Protein AF-R5TGI2-F1 (afdb_monomer_lite)

Se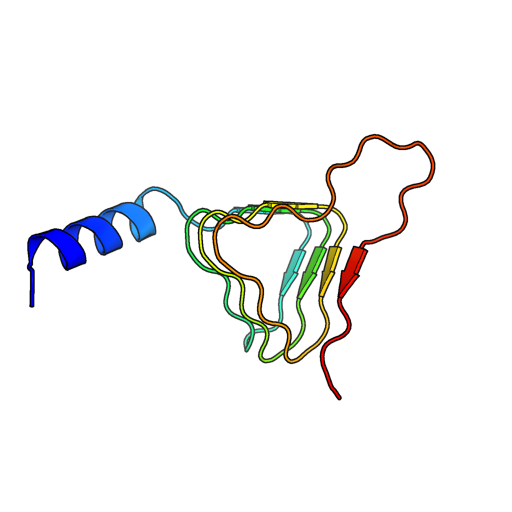quence (88 aa):
MDVKRICAKGIRAIFNPVALTYCIVDKKAKICSGTQMNYSSMGKYSYCGHNCFLLNCKIGAFVSIADNCRLGGGNAPNRKSVIFTGIS

Radius of gyration: 14.11 Å; chains: 1; bounding box: 35×28×47 Å

Foldseek 3Di:
DPPVVVVVQVVQCVPFPEAEECEAEDPQEEAGGLEYAYCEYAEHCEYHAHNEYYYQAYHYYNHYHYYNHYYDPDPDPPDDHHYHHDDD

pLDDT: mean 82.39, std 13.03, range [47.59, 94.38]

Structure (mmCIF, N/CA/C/O backbone):
data_AF-R5TGI2-F1
#
_entry.id   AF-R5TGI2-F1
#
loop_
_atom_site.group_PDB
_atom_site.id
_atom_site.type_symbol
_atom_site.label_atom_id
_atom_site.label_alt_id
_atom_site.label_comp_id
_atom_site.label_asym_id
_atom_site.label_entity_id
_atom_site.label_seq_id
_atom_site.pdbx_PDB_ins_code
_atom_site.Cartn_x
_atom_site.Cartn_y
_atom_site.Cartn_z
_atom_site.occupancy
_atom_site.B_iso_or_equiv
_atom_site.auth_seq_id
_atom_site.auth_comp_id
_atom_site.auth_asym_id
_atom_site.auth_atom_id
_atom_site.pdbx_PDB_model_num
ATOM 1 N N . MET A 1 1 ? 5.691 -17.350 21.407 1.00 56.34 1 MET A N 1
ATOM 2 C CA . MET A 1 1 ? 5.825 -16.567 20.156 1.00 56.34 1 MET A CA 1
ATOM 3 C C . MET A 1 1 ? 7.117 -16.979 19.491 1.00 56.34 1 MET A C 1
ATOM 5 O O . MET A 1 1 ? 8.151 -16.924 20.138 1.00 56.34 1 MET A O 1
ATOM 9 N N . ASP A 1 2 ? 7.055 -17.446 18.248 1.00 79.12 2 ASP A N 1
ATOM 10 C CA . ASP A 1 2 ? 8.247 -17.922 17.550 1.00 79.12 2 ASP A CA 1
ATOM 11 C C . ASP A 1 2 ? 9.122 -16.730 17.134 1.00 79.12 2 ASP A C 1
ATOM 13 O O . ASP A 1 2 ? 8.768 -15.962 16.231 1.00 79.12 2 ASP A O 1
ATOM 17 N N . VAL A 1 3 ? 10.232 -16.538 17.849 1.00 80.75 3 VAL A N 1
ATOM 18 C CA . VAL A 1 3 ? 11.166 -15.416 17.666 1.00 80.75 3 VAL A CA 1
ATOM 19 C C . VAL A 1 3 ? 11.664 -15.361 16.221 1.00 80.75 3 VAL A C 1
ATOM 21 O O . VAL A 1 3 ? 11.719 -14.280 15.633 1.00 80.75 3 VAL A O 1
ATOM 24 N N . LYS A 1 4 ? 11.898 -16.522 15.591 1.00 81.69 4 LYS A N 1
ATOM 25 C CA . LYS A 1 4 ? 12.340 -16.607 14.192 1.00 81.69 4 LYS A CA 1
ATOM 26 C C . LYS A 1 4 ? 11.334 -15.960 13.240 1.00 81.69 4 LYS A C 1
ATOM 28 O O . LYS A 1 4 ? 11.725 -15.258 12.309 1.00 81.69 4 LYS A O 1
ATOM 33 N N . ARG A 1 5 ? 10.031 -16.126 13.497 1.00 77.06 5 ARG A N 1
ATOM 34 C CA . ARG A 1 5 ? 8.959 -15.556 12.663 1.00 77.06 5 ARG A CA 1
ATOM 35 C C . ARG A 1 5 ? 8.901 -14.036 12.756 1.00 77.06 5 ARG A C 1
ATOM 37 O O . ARG A 1 5 ? 8.643 -13.370 11.755 1.00 77.06 5 ARG A O 1
ATOM 44 N N . ILE A 1 6 ? 9.105 -13.489 13.950 1.00 80.31 6 ILE A N 1
ATOM 45 C CA . ILE A 1 6 ? 9.086 -12.040 14.170 1.00 80.31 6 ILE A CA 1
ATOM 46 C C . ILE A 1 6 ? 10.301 -11.406 13.491 1.00 80.31 6 ILE A C 1
ATOM 48 O O . ILE A 1 6 ? 10.136 -10.453 12.730 1.00 80.31 6 ILE A O 1
ATOM 52 N N . CYS A 1 7 ? 11.486 -11.997 13.667 1.00 81.06 7 CYS A N 1
ATOM 53 C CA . CYS A 1 7 ? 12.707 -11.560 12.994 1.00 81.06 7 CYS A CA 1
ATOM 54 C C . CYS A 1 7 ? 12.562 -11.602 11.465 1.00 81.06 7 CYS A C 1
ATOM 56 O O . CYS A 1 7 ? 12.849 -10.611 10.800 1.00 81.06 7 CYS A O 1
ATOM 58 N N . ALA A 1 8 ? 12.028 -12.692 10.904 1.00 77.00 8 ALA A N 1
ATOM 59 C CA . ALA A 1 8 ? 11.803 -12.808 9.462 1.00 77.00 8 ALA A CA 1
ATOM 60 C C . ALA A 1 8 ? 10.843 -11.731 8.916 1.00 77.00 8 ALA A C 1
ATOM 62 O O . ALA A 1 8 ? 11.088 -11.160 7.851 1.00 77.00 8 ALA A O 1
ATOM 63 N N . LYS A 1 9 ? 9.770 -11.401 9.653 1.00 78.00 9 LYS A N 1
ATOM 64 C CA . LYS A 1 9 ? 8.857 -10.305 9.281 1.00 78.00 9 LYS A CA 1
ATOM 65 C C . LYS A 1 9 ? 9.533 -8.934 9.358 1.00 78.00 9 LYS A C 1
ATOM 67 O O . LYS A 1 9 ? 9.298 -8.106 8.479 1.00 78.00 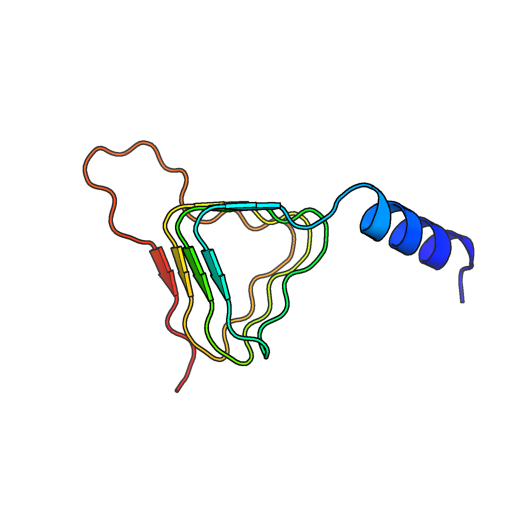9 LYS A O 1
ATOM 72 N N . GLY A 1 10 ? 10.375 -8.713 10.368 1.00 77.06 10 GLY A N 1
ATOM 73 C CA . GLY A 1 10 ? 11.147 -7.480 10.530 1.00 77.06 10 GLY A CA 1
ATOM 74 C C . GLY A 1 10 ? 12.123 -7.252 9.377 1.00 77.06 10 GLY A C 1
ATOM 75 O O . GLY A 1 10 ? 12.088 -6.201 8.744 1.00 77.06 10 GLY A O 1
ATOM 76 N N . ILE A 1 11 ? 12.915 -8.272 9.028 1.00 82.12 11 ILE A N 1
ATOM 77 C CA . ILE A 1 11 ? 13.874 -8.215 7.913 1.00 82.12 11 ILE A CA 1
ATOM 78 C C . ILE A 1 11 ? 13.154 -7.882 6.599 1.00 82.12 11 ILE A C 1
ATOM 80 O O . ILE A 1 11 ? 13.574 -6.985 5.872 1.00 82.12 11 ILE A O 1
ATOM 84 N N . ARG A 1 12 ? 12.020 -8.537 6.313 1.00 76.88 12 ARG A N 1
ATOM 85 C CA . ARG A 1 12 ? 11.238 -8.273 5.093 1.00 76.88 12 ARG A CA 1
ATOM 86 C C . ARG A 1 12 ? 10.685 -6.849 5.031 1.00 76.88 12 ARG A C 1
ATOM 88 O O . ARG A 1 12 ? 10.614 -6.284 3.945 1.00 76.88 12 ARG A O 1
ATOM 95 N N . ALA A 1 13 ? 10.270 -6.280 6.160 1.00 75.94 13 ALA A N 1
ATOM 96 C CA . ALA A 1 13 ? 9.783 -4.904 6.203 1.00 75.94 13 ALA A CA 1
ATOM 97 C C . ALA A 1 13 ? 10.893 -3.876 5.921 1.00 75.94 13 ALA A C 1
ATOM 99 O O . ALA A 1 13 ? 10.610 -2.852 5.309 1.00 75.94 13 ALA A O 1
ATOM 100 N N . ILE A 1 14 ? 12.133 -4.170 6.327 1.00 76.69 14 ILE A N 1
ATOM 101 C CA . ILE A 1 14 ? 13.293 -3.284 6.155 1.00 76.69 14 ILE A CA 1
ATOM 102 C C . ILE A 1 14 ? 13.866 -3.374 4.734 1.00 76.69 14 ILE A C 1
ATOM 104 O O . ILE A 1 14 ? 14.096 -2.350 4.101 1.00 76.69 14 ILE A O 1
ATOM 108 N N . PHE A 1 15 ? 14.079 -4.586 4.214 1.00 79.69 15 PHE A N 1
ATOM 109 C CA . PHE A 1 15 ? 14.732 -4.786 2.913 1.00 79.69 15 PHE A CA 1
ATOM 110 C C . PHE A 1 15 ? 13.811 -4.589 1.706 1.00 79.69 15 PHE A C 1
ATOM 112 O O . PHE A 1 15 ? 14.302 -4.388 0.600 1.00 79.69 15 PHE A O 1
ATOM 119 N N . ASN A 1 16 ? 12.490 -4.665 1.891 1.00 83.75 16 ASN A N 1
ATOM 120 C CA . ASN A 1 16 ? 11.530 -4.540 0.798 1.00 83.75 16 ASN A CA 1
ATOM 121 C C . ASN A 1 16 ? 10.489 -3.452 1.112 1.00 83.75 16 ASN A C 1
ATOM 123 O O . ASN A 1 16 ? 9.334 -3.769 1.431 1.00 83.75 16 ASN A O 1
ATOM 127 N N . PRO A 1 17 ? 10.893 -2.169 1.100 1.00 83.88 17 PRO A N 1
ATOM 128 C CA . PRO A 1 17 ? 9.976 -1.066 1.338 1.00 83.88 17 PRO A CA 1
ATOM 129 C C . PRO A 1 17 ? 8.909 -0.993 0.243 1.00 83.88 17 PRO A C 1
ATOM 131 O O . PRO A 1 17 ? 9.020 -1.588 -0.828 1.00 83.88 17 PRO A O 1
ATOM 134 N N . VAL A 1 18 ? 7.842 -0.254 0.528 1.00 87.88 18 VAL A N 1
ATOM 135 C CA . VAL A 1 18 ? 6.810 0.027 -0.471 1.00 87.88 18 VAL A CA 1
ATOM 136 C C . VAL A 1 18 ? 7.388 0.961 -1.532 1.00 87.88 18 VAL A C 1
ATOM 138 O O . VAL A 1 18 ? 7.909 2.024 -1.198 1.00 87.88 18 VAL A O 1
ATOM 141 N N . ALA A 1 19 ? 7.253 0.590 -2.803 1.00 90.38 19 ALA A N 1
ATOM 142 C CA . ALA A 1 19 ? 7.621 1.446 -3.923 1.00 90.38 19 ALA A CA 1
ATOM 143 C C . ALA A 1 19 ? 6.373 2.170 -4.443 1.00 90.38 19 ALA A C 1
ATOM 145 O O . ALA A 1 19 ? 5.469 1.537 -4.990 1.00 90.38 19 ALA A O 1
ATOM 146 N N . LEU A 1 20 ? 6.314 3.489 -4.251 1.00 91.81 20 LEU A N 1
ATOM 147 C CA . LEU A 1 20 ? 5.235 4.342 -4.754 1.00 91.81 20 LEU A CA 1
ATOM 148 C C . LEU A 1 20 ? 5.789 5.282 -5.822 1.00 91.81 20 LEU A C 1
ATOM 150 O O . LEU A 1 20 ? 6.746 6.010 -5.570 1.00 91.81 20 LEU A O 1
ATOM 154 N N . THR A 1 21 ? 5.181 5.309 -7.005 1.00 91.69 21 THR A N 1
ATOM 155 C CA . THR A 1 21 ? 5.556 6.248 -8.074 1.00 91.69 21 THR A CA 1
ATOM 156 C C . THR A 1 21 ? 4.307 6.914 -8.642 1.00 91.69 21 THR A C 1
ATOM 158 O O . THR A 1 21 ? 3.380 6.238 -9.083 1.00 91.69 21 THR A O 1
ATOM 161 N N . TYR A 1 22 ? 4.253 8.249 -8.592 1.00 91.75 22 TYR A N 1
ATOM 162 C CA . TYR A 1 22 ? 3.085 9.049 -9.002 1.00 91.75 22 TYR A CA 1
ATOM 163 C C . TYR A 1 22 ? 1.760 8.545 -8.402 1.00 91.75 22 TYR A C 1
ATOM 165 O O . TYR A 1 22 ? 0.804 8.246 -9.118 1.00 91.75 22 TYR A O 1
ATOM 173 N N . CYS A 1 23 ? 1.722 8.405 -7.076 1.00 90.94 23 CYS A N 1
ATOM 174 C CA . CYS A 1 23 ? 0.578 7.854 -6.356 1.00 90.94 23 CYS A CA 1
ATOM 175 C C . CYS A 1 23 ? -0.033 8.844 -5.367 1.00 90.94 23 CYS A C 1
ATOM 177 O O . CYS A 1 23 ? 0.685 9.596 -4.714 1.00 90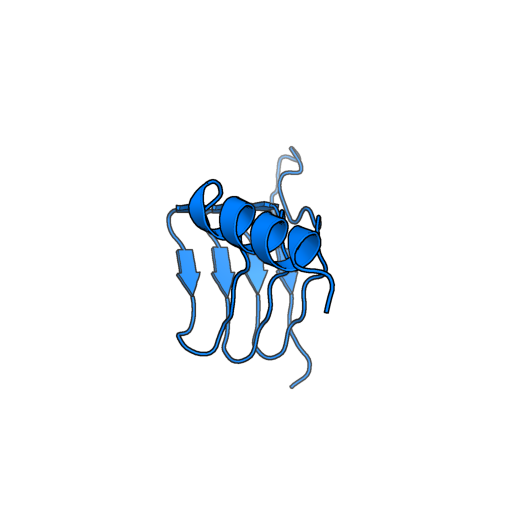.94 23 CYS A O 1
ATOM 179 N N . ILE A 1 24 ? -1.358 8.784 -5.209 1.00 92.88 24 ILE A N 1
ATOM 180 C CA . ILE A 1 24 ? -2.106 9.564 -4.213 1.00 92.88 24 ILE A CA 1
ATOM 181 C C . ILE A 1 24 ? -2.693 8.590 -3.195 1.00 92.88 24 ILE A C 1
ATOM 183 O O . ILE A 1 24 ? -3.595 7.821 -3.523 1.00 92.88 24 ILE A O 1
ATOM 187 N N . VAL A 1 25 ? -2.179 8.597 -1.969 1.00 92.62 25 VAL A N 1
ATOM 188 C CA . VAL A 1 25 ? -2.588 7.663 -0.911 1.00 92.62 25 VAL A CA 1
ATOM 189 C C . VAL A 1 25 ? -3.098 8.457 0.284 1.00 92.62 25 VAL A C 1
ATOM 191 O O . VAL A 1 25 ? -2.401 9.333 0.794 1.00 92.62 25 VAL A O 1
ATOM 194 N N . ASP A 1 26 ? -4.318 8.158 0.727 1.00 94.38 26 ASP A N 1
ATOM 195 C CA . ASP A 1 26 ? -4.876 8.746 1.943 1.00 94.38 26 ASP A CA 1
ATOM 196 C C . ASP A 1 26 ? -4.082 8.299 3.182 1.00 94.38 26 ASP A C 1
ATOM 198 O O . ASP A 1 26 ? -3.675 7.144 3.295 1.00 94.38 26 ASP A O 1
ATOM 202 N N . LYS A 1 27 ? -3.905 9.192 4.160 1.00 92.19 27 LYS A N 1
ATOM 203 C CA . LYS A 1 27 ? -3.162 8.905 5.399 1.00 92.19 27 LYS A CA 1
ATOM 204 C C . LYS A 1 27 ? -3.756 7.747 6.216 1.00 92.19 27 LYS A C 1
ATOM 206 O O . LYS A 1 27 ? -3.040 7.114 6.987 1.00 92.19 27 LYS A O 1
ATOM 211 N N . LYS A 1 28 ? -5.061 7.482 6.087 1.00 93.50 28 LYS A N 1
ATOM 212 C CA . LYS A 1 28 ? -5.752 6.360 6.746 1.00 93.50 28 LYS A CA 1
ATOM 213 C C . LYS A 1 28 ? -5.638 5.049 5.971 1.00 93.50 28 LYS A C 1
ATOM 215 O O . LYS A 1 28 ? -6.097 4.024 6.472 1.00 93.50 28 LYS A O 1
ATOM 220 N N . ALA A 1 29 ? -5.101 5.073 4.756 1.00 92.25 29 ALA A N 1
ATOM 221 C CA . ALA A 1 29 ? -4.838 3.872 3.987 1.00 92.25 29 ALA A CA 1
ATOM 222 C C . ALA A 1 29 ? -3.516 3.235 4.424 1.00 92.25 29 ALA A C 1
ATOM 224 O O . ALA A 1 29 ? -2.592 3.912 4.878 1.00 92.25 29 ALA A O 1
ATOM 225 N N . LYS A 1 30 ? -3.420 1.913 4.291 1.00 92.56 30 LYS A N 1
ATOM 226 C CA . LYS A 1 30 ? -2.232 1.162 4.694 1.00 92.56 30 LYS A CA 1
ATOM 227 C C . LYS A 1 30 ? -1.762 0.264 3.564 1.00 92.56 30 LYS A C 1
ATOM 229 O O . LYS A 1 30 ? -2.523 -0.551 3.055 1.00 92.56 30 LYS A O 1
ATOM 234 N N . ILE A 1 31 ? -0.485 0.397 3.223 1.00 91.88 31 ILE A N 1
ATOM 235 C CA . ILE A 1 31 ? 0.188 -0.409 2.206 1.00 91.88 31 ILE A CA 1
ATOM 236 C C . ILE A 1 31 ? 1.309 -1.186 2.891 1.00 91.88 31 ILE A C 1
ATOM 238 O O . ILE A 1 31 ? 2.138 -0.609 3.597 1.00 91.88 31 ILE A O 1
ATOM 242 N N . CYS A 1 32 ? 1.301 -2.504 2.733 1.00 91.75 32 CYS A N 1
ATOM 243 C CA . CYS A 1 32 ? 2.275 -3.396 3.345 1.00 91.75 32 CYS A CA 1
ATOM 244 C C . CYS A 1 32 ? 3.542 -3.573 2.495 1.00 91.75 32 CYS A C 1
ATOM 246 O O . CYS A 1 32 ? 3.552 -3.325 1.293 1.00 91.75 32 CYS A O 1
ATOM 248 N N . SER A 1 33 ? 4.626 -4.010 3.146 1.00 89.81 33 SER A N 1
ATOM 249 C CA . SER A 1 33 ? 5.957 -4.146 2.541 1.00 89.81 33 SER A CA 1
ATOM 250 C C . SER A 1 33 ? 5.984 -5.065 1.317 1.00 89.81 33 SER A C 1
ATOM 252 O O . SER A 1 33 ? 5.239 -6.045 1.227 1.00 89.81 33 SER A O 1
ATOM 254 N N . GLY A 1 34 ? 6.883 -4.747 0.387 1.00 89.19 34 GLY A N 1
ATOM 255 C CA . GLY A 1 34 ? 7.068 -5.442 -0.881 1.00 89.19 34 GLY A CA 1
ATOM 256 C C . GLY A 1 34 ? 6.049 -5.126 -1.962 1.00 89.19 34 GLY A C 1
ATOM 257 O O . GLY A 1 34 ? 6.124 -5.707 -3.042 1.00 89.19 34 GLY A O 1
ATOM 258 N N . THR A 1 35 ? 5.115 -4.220 -1.687 1.00 92.00 35 THR A N 1
ATOM 259 C CA . THR A 1 35 ? 4.121 -3.775 -2.660 1.00 92.00 35 THR A CA 1
ATOM 260 C C . THR A 1 35 ? 4.659 -2.641 -3.525 1.00 92.00 35 THR A C 1
ATOM 262 O O . THR A 1 35 ? 5.303 -1.714 -3.031 1.00 92.00 35 THR A O 1
ATOM 265 N N . GLN A 1 36 ? 4.353 -2.707 -4.819 1.00 92.38 36 GLN A N 1
ATOM 266 C CA . GLN A 1 36 ? 4.658 -1.673 -5.801 1.00 92.38 36 GLN A CA 1
ATOM 267 C C . GLN A 1 36 ? 3.358 -1.066 -6.321 1.00 92.38 36 GLN A C 1
ATOM 269 O O . GLN A 1 36 ? 2.456 -1.795 -6.742 1.00 92.38 36 GLN A O 1
ATOM 274 N N . MET A 1 37 ? 3.261 0.260 -6.309 1.00 91.81 37 MET A N 1
ATOM 275 C CA . MET A 1 37 ? 2.098 0.986 -6.800 1.00 91.81 37 MET A CA 1
ATOM 276 C C . MET A 1 37 ? 2.537 2.161 -7.675 1.00 91.81 37 MET A C 1
ATOM 278 O O . MET A 1 37 ? 3.309 3.014 -7.241 1.00 91.81 37 MET A O 1
ATOM 282 N N . ASN A 1 38 ? 2.021 2.198 -8.905 1.00 91.12 38 ASN A N 1
ATOM 283 C CA . ASN A 1 38 ? 2.401 3.156 -9.940 1.00 91.12 38 ASN A CA 1
ATOM 284 C C . ASN A 1 38 ? 1.158 3.791 -10.579 1.00 91.12 38 ASN A C 1
ATOM 286 O O . ASN A 1 38 ? 0.211 3.077 -10.932 1.00 91.12 38 ASN A O 1
ATOM 290 N N . TYR A 1 39 ? 1.164 5.117 -10.760 1.00 90.19 39 TYR A N 1
ATOM 291 C CA . TYR A 1 39 ? 0.077 5.878 -11.405 1.00 90.19 39 TYR A CA 1
ATOM 292 C C . TYR A 1 39 ? -1.312 5.547 -10.835 1.00 90.19 39 TYR A C 1
ATOM 294 O O . TYR A 1 39 ? -2.264 5.306 -11.573 1.00 90.19 39 TYR A O 1
ATOM 302 N N . SER A 1 40 ? -1.414 5.422 -9.513 1.00 89.69 40 SER A N 1
ATOM 303 C CA . SER A 1 40 ? -2.604 4.879 -8.852 1.00 89.69 40 SER A CA 1
ATOM 304 C C . SER A 1 40 ? -3.033 5.737 -7.664 1.00 89.69 40 SER A C 1
ATOM 306 O O . SER A 1 40 ? -2.239 6.492 -7.103 1.00 89.69 40 SER A O 1
ATOM 308 N N . SER A 1 41 ? -4.290 5.612 -7.243 1.00 91.44 41 SER A N 1
ATOM 309 C CA . SER A 1 41 ? -4.803 6.307 -6.056 1.00 91.44 41 SER A CA 1
ATOM 310 C C . SER A 1 41 ? -5.469 5.348 -5.078 1.00 91.44 41 SER A C 1
ATOM 312 O O . SER A 1 41 ? -6.151 4.423 -5.514 1.00 91.44 41 SER A O 1
ATOM 314 N N . MET A 1 42 ? -5.335 5.602 -3.777 1.00 91.88 42 MET A N 1
ATOM 315 C CA . MET A 1 42 ? -5.935 4.798 -2.714 1.00 91.88 42 MET A CA 1
ATOM 316 C C . MET A 1 42 ? -6.679 5.665 -1.694 1.00 91.88 42 MET A C 1
ATOM 318 O O . MET A 1 42 ? -6.098 6.560 -1.081 1.00 91.88 42 MET A O 1
ATOM 322 N N . GLY A 1 43 ? -7.973 5.379 -1.523 1.00 92.94 43 GLY A N 1
ATOM 323 C CA . GLY A 1 43 ? -8.854 6.063 -0.580 1.00 92.94 43 GLY A CA 1
ATOM 324 C C . GLY A 1 43 ? -8.690 5.629 0.881 1.00 92.94 43 GLY A C 1
ATOM 325 O O . GLY A 1 43 ? -7.996 4.666 1.203 1.00 92.94 43 GLY A O 1
ATOM 326 N N . LYS A 1 44 ? -9.359 6.362 1.777 1.00 93.00 44 LYS A N 1
ATOM 327 C CA . LYS A 1 44 ? -9.346 6.149 3.236 1.00 93.00 44 LYS A CA 1
ATOM 328 C C . LYS A 1 44 ? -9.798 4.743 3.650 1.00 93.00 44 LYS A C 1
ATOM 330 O O . LYS A 1 44 ? -10.690 4.165 3.034 1.00 93.00 44 LYS A O 1
ATOM 335 N N . TYR A 1 45 ? -9.239 4.242 4.755 1.00 91.94 45 TYR A N 1
ATOM 336 C CA . TYR A 1 45 ? -9.560 2.924 5.330 1.00 91.94 45 TYR A CA 1
ATOM 337 C C . TYR A 1 45 ? -9.357 1.744 4.367 1.00 91.94 45 TYR A C 1
ATOM 339 O O . TYR A 1 45 ? -9.935 0.678 4.562 1.00 91.94 45 TYR A O 1
ATOM 347 N N . SER A 1 46 ? -8.534 1.930 3.338 1.00 91.12 46 SER A N 1
ATOM 348 C CA . SER A 1 46 ? -8.180 0.870 2.402 1.00 91.12 46 SER A CA 1
ATOM 349 C C . SER A 1 46 ? -6.877 0.199 2.817 1.00 91.12 46 SER A C 1
ATOM 351 O O . SER A 1 46 ? -5.969 0.832 3.364 1.00 91.12 46 SER A O 1
ATOM 353 N N . TYR A 1 47 ? -6.798 -1.102 2.575 1.00 92.44 47 TYR A N 1
ATOM 354 C CA . TYR A 1 47 ? -5.680 -1.946 2.965 1.00 92.44 47 TYR A CA 1
ATOM 355 C C . TYR A 1 47 ? -5.113 -2.660 1.742 1.00 92.44 47 TYR A C 1
ATOM 357 O O . TYR A 1 47 ? -5.856 -3.268 0.975 1.00 92.44 47 TYR A O 1
ATOM 365 N N . CYS A 1 48 ? -3.795 -2.609 1.575 1.00 92.19 48 CYS A N 1
ATOM 366 C CA . CYS A 1 48 ? -3.076 -3.440 0.625 1.00 92.19 48 CYS A CA 1
ATOM 367 C C . CYS A 1 48 ? -2.121 -4.365 1.367 1.00 92.19 48 CYS A C 1
ATOM 369 O O . CYS A 1 48 ? -1.236 -3.896 2.090 1.00 92.19 48 CYS A O 1
ATOM 371 N N . GLY A 1 49 ? -2.290 -5.664 1.128 1.00 91.88 49 GLY A N 1
ATOM 372 C CA . GLY A 1 49 ? -1.403 -6.717 1.589 1.00 91.88 49 GLY A CA 1
ATOM 373 C C . GLY A 1 49 ? 0.024 -6.595 1.056 1.00 91.88 49 GLY A C 1
ATOM 374 O O . GLY A 1 49 ? 0.409 -5.630 0.384 1.00 91.88 49 GLY A O 1
ATOM 375 N N . HIS A 1 50 ? 0.840 -7.573 1.418 1.00 91.62 50 HIS A N 1
ATOM 376 C CA . HIS A 1 50 ? 2.240 -7.648 1.042 1.00 91.62 50 HIS A CA 1
ATOM 377 C C . HIS A 1 50 ? 2.423 -8.145 -0.395 1.00 91.62 50 HIS A C 1
ATOM 379 O O . HIS A 1 50 ? 1.689 -9.015 -0.864 1.00 91.62 50 HIS A O 1
ATOM 385 N N . ASN A 1 51 ? 3.497 -7.690 -1.042 1.00 91.81 51 ASN A N 1
ATOM 386 C CA . ASN A 1 51 ? 3.936 -8.171 -2.359 1.00 91.81 51 ASN A CA 1
ATOM 387 C C . ASN A 1 51 ? 2.909 -7.978 -3.486 1.00 91.81 51 ASN A C 1
ATOM 389 O O . ASN A 1 51 ? 2.869 -8.756 -4.441 1.00 91.81 51 ASN A O 1
ATOM 393 N N . CYS A 1 52 ? 2.090 -6.934 -3.396 1.00 91.12 52 CYS A N 1
ATOM 394 C CA . CYS A 1 52 ? 1.140 -6.603 -4.446 1.00 91.12 52 CYS A CA 1
ATOM 395 C C . CYS A 1 52 ? 1.787 -5.754 -5.548 1.00 91.12 52 CYS A C 1
ATOM 397 O O . CYS A 1 52 ? 2.759 -5.035 -5.322 1.00 91.12 52 CYS A O 1
ATOM 399 N N . PHE A 1 53 ? 1.226 -5.811 -6.751 1.00 90.62 53 PHE A N 1
ATOM 400 C CA . PHE A 1 53 ? 1.624 -4.965 -7.874 1.00 90.62 53 PHE A CA 1
ATOM 401 C C . PHE A 1 53 ? 0.402 -4.227 -8.404 1.00 90.62 53 PHE A C 1
ATOM 403 O O . PHE A 1 53 ? -0.560 -4.868 -8.816 1.00 90.62 53 PHE A O 1
ATOM 410 N N . LEU A 1 54 ? 0.427 -2.898 -8.386 1.00 89.94 54 LEU A N 1
ATOM 411 C CA . LEU A 1 54 ? -0.693 -2.054 -8.781 1.00 89.94 54 LEU A CA 1
ATOM 412 C C . LEU A 1 54 ? -0.234 -1.039 -9.825 1.00 89.94 54 LEU A C 1
ATOM 414 O O . LEU A 1 54 ? 0.649 -0.223 -9.568 1.00 89.94 54 LEU A O 1
ATOM 418 N N . LEU A 1 55 ? -0.852 -1.072 -11.002 1.00 89.12 55 LEU A N 1
ATOM 419 C CA . LEU A 1 55 ? -0.534 -0.164 -12.101 1.00 89.12 55 LEU A CA 1
ATOM 420 C C . LEU A 1 55 ? -1.813 0.438 -12.681 1.00 89.12 55 LEU A C 1
ATOM 422 O O . LEU A 1 55 ? -2.694 -0.302 -13.120 1.00 89.12 55 LEU A O 1
ATOM 426 N N . ASN A 1 56 ? -1.886 1.769 -12.745 1.00 88.75 56 ASN A N 1
ATOM 427 C CA . ASN A 1 56 ? -3.027 2.507 -13.301 1.00 88.75 56 ASN A CA 1
ATOM 428 C C . ASN A 1 56 ? -4.376 2.132 -12.643 1.00 88.75 56 ASN A C 1
ATOM 430 O O . ASN A 1 56 ? -5.380 1.879 -13.317 1.00 88.75 56 ASN A O 1
ATOM 434 N N . CYS A 1 57 ? -4.380 2.027 -11.313 1.00 87.62 57 CYS A N 1
ATOM 435 C CA . CYS A 1 57 ? -5.516 1.579 -10.511 1.00 87.62 57 CYS A CA 1
ATOM 436 C C . CYS A 1 57 ? -6.108 2.729 -9.679 1.00 87.62 57 CYS A C 1
ATOM 438 O O . CYS A 1 57 ? -5.385 3.523 -9.077 1.00 87.62 57 CYS A O 1
ATOM 440 N N . LYS A 1 58 ? -7.439 2.788 -9.581 1.00 89.12 58 LYS A N 1
ATOM 441 C CA . LYS A 1 58 ? -8.164 3.731 -8.720 1.00 89.12 58 LYS A CA 1
ATOM 442 C C . LYS A 1 58 ? -8.898 2.959 -7.629 1.00 89.12 58 LYS A C 1
ATOM 444 O O . LYS A 1 58 ? -9.922 2.337 -7.889 1.00 89.12 58 LYS A O 1
ATOM 449 N N . ILE A 1 59 ? -8.373 2.991 -6.411 1.00 90.69 59 ILE A N 1
ATOM 450 C CA . ILE A 1 59 ? -8.915 2.274 -5.255 1.00 90.69 59 ILE A CA 1
ATOM 451 C C . ILE A 1 59 ? -9.708 3.257 -4.395 1.00 90.69 59 ILE A C 1
ATOM 453 O O . ILE A 1 59 ? -9.184 4.282 -3.955 1.00 90.69 59 ILE A O 1
ATOM 457 N N . GLY A 1 60 ? -10.978 2.938 -4.171 1.00 90.12 60 GLY A N 1
ATOM 458 C CA . GLY A 1 60 ? -11.906 3.689 -3.336 1.00 90.12 60 GLY A CA 1
ATOM 459 C C . GLY A 1 60 ? -11.605 3.564 -1.844 1.00 90.12 60 GLY A C 1
ATOM 460 O O . GLY A 1 60 ? -10.535 3.108 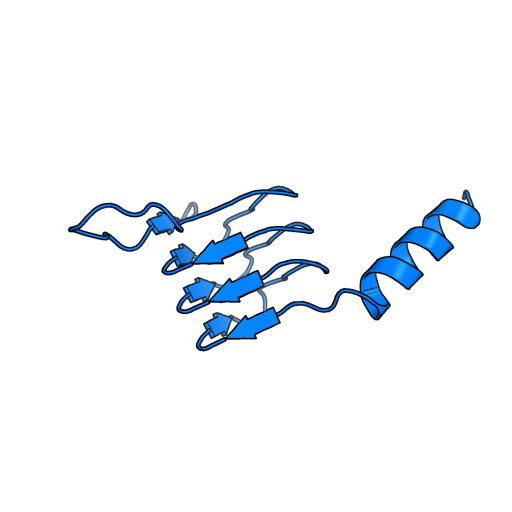-1.439 1.00 90.12 60 GLY A O 1
ATOM 461 N N . ALA A 1 61 ? -12.557 4.004 -1.023 1.00 90.69 61 ALA A N 1
ATOM 462 C CA . ALA A 1 61 ? -12.504 3.831 0.426 1.00 90.69 61 ALA A CA 1
ATOM 463 C C . ALA A 1 61 ? -12.991 2.430 0.822 1.00 90.69 61 ALA A C 1
ATOM 465 O O . ALA A 1 61 ? -13.807 1.861 0.105 1.00 90.69 61 ALA A O 1
ATOM 466 N N . PHE A 1 62 ? -12.524 1.905 1.958 1.00 90.69 62 PHE A N 1
ATOM 467 C CA . PHE A 1 62 ? -12.955 0.610 2.517 1.00 90.69 62 PHE A CA 1
ATOM 468 C C . PHE A 1 62 ? -12.691 -0.606 1.606 1.00 90.69 62 PHE A C 1
ATOM 470 O O . PHE A 1 62 ? -13.441 -1.581 1.617 1.00 90.69 62 PHE A O 1
ATOM 477 N N . VAL A 1 63 ? -11.615 -0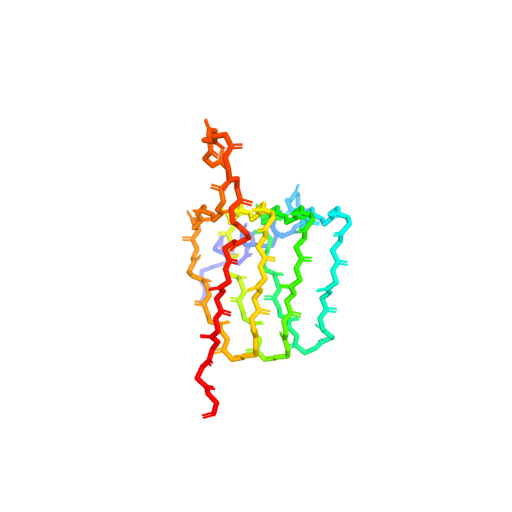.568 0.813 1.00 89.81 63 VAL A N 1
ATOM 478 C CA . VAL A 1 63 ? -11.199 -1.695 -0.040 1.00 89.81 63 VAL A CA 1
ATOM 479 C C . VAL A 1 63 ? -10.066 -2.467 0.627 1.00 89.81 63 VAL A C 1
ATOM 481 O O . VAL A 1 63 ? -9.066 -1.876 1.031 1.00 89.81 63 VAL A O 1
ATOM 484 N N . SER A 1 64 ? -10.187 -3.793 0.688 1.00 89.69 64 SER A N 1
ATOM 485 C CA . SER A 1 64 ? -9.114 -4.685 1.135 1.00 89.69 64 SER A CA 1
ATOM 486 C C . SER A 1 64 ? -8.551 -5.475 -0.044 1.00 89.69 64 SER A C 1
ATOM 488 O O . SER A 1 64 ? -9.296 -6.142 -0.760 1.00 89.69 64 SER A O 1
ATOM 490 N N . ILE A 1 65 ? -7.238 -5.395 -0.250 1.00 89.81 65 ILE A N 1
ATOM 491 C CA . ILE A 1 65 ? -6.495 -6.121 -1.282 1.00 89.81 65 ILE A CA 1
ATOM 492 C C . ILE A 1 65 ? -5.624 -7.161 -0.580 1.00 89.81 65 ILE A C 1
ATOM 494 O O . ILE A 1 65 ? -4.795 -6.808 0.262 1.00 89.81 65 ILE A O 1
ATOM 498 N N . ALA A 1 66 ? -5.817 -8.433 -0.929 1.00 90.56 66 ALA A N 1
ATOM 499 C CA . ALA A 1 66 ? -5.069 -9.549 -0.359 1.00 90.56 66 ALA A CA 1
ATOM 500 C C . ALA A 1 66 ? -3.587 -9.543 -0.779 1.00 90.56 66 ALA A C 1
ATOM 502 O O . ALA A 1 66 ? -3.188 -8.838 -1.705 1.00 90.56 66 ALA A O 1
ATOM 503 N N . ASP A 1 67 ? -2.770 -10.336 -0.086 1.00 90.94 67 ASP A N 1
ATOM 504 C CA . ASP A 1 67 ? -1.344 -10.487 -0.387 1.00 90.94 67 ASP A CA 1
ATOM 505 C C . ASP A 1 67 ? -1.116 -11.087 -1.790 1.00 90.94 67 ASP A C 1
ATOM 507 O O . ASP A 1 67 ? -1.873 -11.942 -2.249 1.00 90.94 67 ASP A O 1
ATOM 511 N N . ASN A 1 68 ? -0.020 -10.698 -2.451 1.00 90.88 68 ASN A N 1
ATOM 512 C CA . ASN A 1 68 ? 0.391 -11.162 -3.787 1.00 90.88 68 ASN A CA 1
ATOM 513 C C . ASN A 1 68 ? -0.605 -10.869 -4.929 1.00 90.88 68 ASN A C 1
ATOM 515 O O . ASN A 1 68 ? -0.531 -11.489 -5.994 1.00 90.88 68 ASN A O 1
ATOM 519 N N . CYS A 1 69 ? -1.521 -9.914 -4.757 1.00 89.06 69 CYS A N 1
ATOM 520 C CA . CYS A 1 69 ? -2.414 -9.493 -5.834 1.00 89.06 69 CYS A CA 1
ATOM 521 C C . CYS A 1 69 ? -1.676 -8.663 -6.896 1.00 89.06 69 CYS A C 1
ATOM 523 O O . CYS A 1 69 ? -0.874 -7.782 -6.584 1.00 89.06 69 CYS A O 1
ATOM 525 N N . ARG A 1 70 ? -1.996 -8.898 -8.174 1.00 87.38 70 ARG A N 1
ATOM 526 C CA . ARG A 1 70 ? -1.515 -8.088 -9.302 1.00 87.38 70 ARG A CA 1
ATOM 527 C C . ARG A 1 70 ? -2.701 -7.435 -9.998 1.00 87.38 70 ARG A C 1
ATOM 529 O O . ARG A 1 70 ? -3.562 -8.128 -10.529 1.00 87.38 70 ARG A O 1
ATOM 536 N N . LEU A 1 71 ? -2.744 -6.111 -9.964 1.00 83.94 71 LEU A N 1
ATOM 537 C CA . LEU A 1 71 ? -3.830 -5.280 -10.459 1.00 83.94 71 LEU A CA 1
ATOM 538 C C . LEU A 1 71 ? -3.302 -4.354 -11.557 1.00 83.94 71 LEU A C 1
ATOM 540 O O . LEU A 1 71 ? -2.326 -3.626 -11.371 1.00 83.94 71 LEU A O 1
ATOM 544 N N . GLY A 1 72 ? -3.951 -4.394 -12.719 1.00 77.50 72 GLY A N 1
ATOM 545 C CA . GLY A 1 72 ? -3.473 -3.710 -13.920 1.00 77.50 72 GLY A CA 1
ATOM 546 C C . GLY A 1 72 ? -2.416 -4.524 -14.673 1.00 77.50 72 GLY A C 1
ATOM 547 O O . GLY A 1 72 ? -2.447 -5.751 -14.680 1.00 77.50 72 GLY A O 1
ATOM 548 N N . GLY A 1 73 ? -1.501 -3.854 -15.378 1.00 68.12 73 GLY A N 1
ATOM 549 C CA . GLY A 1 73 ? -0.389 -4.521 -16.079 1.00 68.12 73 GLY A CA 1
ATOM 550 C C . GLY A 1 73 ? -0.720 -5.177 -17.430 1.00 68.12 73 GLY A C 1
ATOM 551 O O . GLY A 1 73 ? 0.189 -5.332 -18.238 1.00 68.12 73 GLY A O 1
ATOM 552 N N . GLY A 1 74 ? -1.987 -5.473 -17.739 1.00 62.72 74 GLY A N 1
ATOM 553 C CA . GLY A 1 74 ? -2.387 -6.109 -19.005 1.00 62.72 74 GLY A CA 1
ATOM 554 C C . GLY A 1 74 ? -2.120 -5.250 -20.249 1.00 62.72 74 GLY A C 1
ATOM 555 O O . GLY A 1 74 ? -2.622 -4.131 -20.353 1.00 62.72 74 GLY A O 1
ATOM 556 N N . ASN A 1 75 ? -1.341 -5.776 -21.199 1.00 52.25 75 ASN A N 1
ATOM 557 C CA . ASN A 1 75 ? -0.899 -5.099 -22.423 1.00 52.25 75 ASN A CA 1
ATOM 558 C C . ASN A 1 75 ? -1.965 -5.096 -23.535 1.00 52.25 75 ASN A C 1
ATOM 560 O O . ASN A 1 75 ? -1.720 -5.584 -24.632 1.00 52.25 75 ASN A O 1
ATOM 564 N N . ALA A 1 76 ? -3.161 -4.582 -23.238 1.00 53.31 76 ALA A N 1
ATOM 565 C CA . ALA A 1 76 ? -4.216 -4.394 -24.235 1.00 53.31 76 ALA A CA 1
ATOM 566 C C . ALA A 1 76 ? -4.334 -2.906 -24.637 1.00 53.31 76 ALA A C 1
ATOM 568 O O . ALA A 1 76 ? -4.130 -2.043 -23.778 1.00 53.31 76 ALA A O 1
ATOM 569 N N . PRO A 1 77 ? -4.688 -2.577 -25.897 1.00 49.28 77 PRO A N 1
ATOM 570 C CA . PRO A 1 77 ? -4.479 -1.243 -26.483 1.00 49.28 77 PRO A CA 1
ATOM 571 C C . PRO A 1 77 ? -5.341 -0.110 -25.890 1.00 49.28 77 PRO A C 1
ATOM 573 O O . PRO A 1 77 ? -5.079 1.057 -26.154 1.00 49.28 77 PRO A O 1
ATOM 576 N N . ASN A 1 78 ? -6.339 -0.427 -25.052 1.00 49.84 78 ASN A N 1
ATOM 577 C CA . ASN A 1 78 ? -7.409 0.498 -24.644 1.00 49.84 78 ASN A CA 1
ATOM 578 C C . ASN A 1 78 ? -7.572 0.572 -23.107 1.00 49.84 78 ASN A C 1
ATOM 580 O O . ASN A 1 78 ? -8.664 0.335 -22.584 1.00 49.84 78 ASN A O 1
ATOM 584 N N . ARG A 1 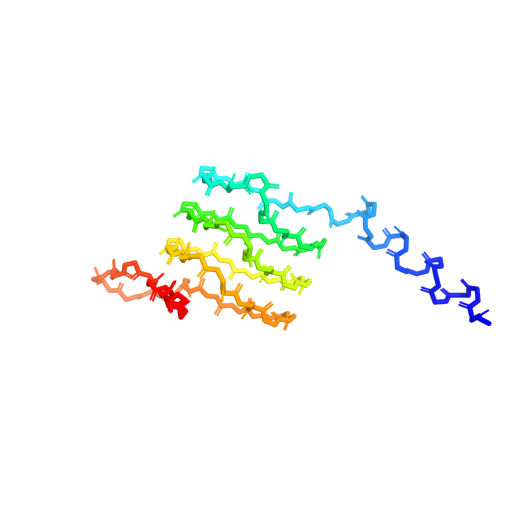79 ? -6.490 0.795 -22.345 1.00 56.66 79 ARG A N 1
ATOM 585 C CA . ARG A 1 79 ? -6.478 0.572 -20.882 1.00 56.66 79 ARG A CA 1
ATOM 586 C C . ARG A 1 79 ? -7.448 1.481 -20.110 1.00 56.66 79 ARG A C 1
ATOM 588 O O . ARG A 1 79 ? -7.137 2.624 -19.787 1.00 56.66 79 ARG A O 1
ATOM 595 N N . LYS A 1 80 ? -8.588 0.908 -19.717 1.00 52.12 80 LYS A N 1
ATOM 596 C CA . LYS A 1 80 ? -9.432 1.401 -18.622 1.00 52.12 80 LYS A CA 1
ATOM 597 C C . LYS A 1 80 ? -8.623 1.335 -17.323 1.00 52.12 80 LYS A C 1
ATOM 599 O O . LYS A 1 80 ? -7.949 0.335 -17.069 1.00 52.12 80 LYS A O 1
ATOM 604 N N . SER A 1 81 ? -8.670 2.390 -16.514 1.00 56.44 81 SER A N 1
ATOM 605 C CA . SER A 1 81 ? -8.190 2.321 -15.135 1.00 56.44 81 SER A CA 1
ATOM 606 C C . SER A 1 81 ? -8.959 1.215 -14.412 1.00 56.44 81 SER A C 1
ATOM 608 O O . SER A 1 81 ? -10.177 1.096 -14.566 1.00 56.44 81 SER A O 1
ATOM 610 N N . VAL A 1 82 ? -8.264 0.363 -13.656 1.00 66.62 82 VAL A N 1
ATOM 611 C CA . VAL A 1 82 ? -8.967 -0.624 -12.828 1.00 66.62 82 VAL A CA 1
ATOM 612 C C . VAL A 1 82 ? -9.516 0.133 -11.628 1.00 66.62 82 VAL A C 1
ATOM 614 O O . VAL A 1 82 ? -8.750 0.574 -10.769 1.00 66.62 82 VAL A O 1
ATOM 617 N N . ILE A 1 83 ? -10.829 0.358 -11.611 1.00 68.88 83 ILE A N 1
ATOM 618 C CA . ILE A 1 83 ? -11.509 1.060 -10.524 1.00 68.88 83 ILE A CA 1
ATOM 619 C C . ILE A 1 83 ? -12.046 0.015 -9.548 1.00 68.88 83 ILE A C 1
ATOM 621 O O . ILE A 1 83 ? -12.944 -0.751 -9.884 1.00 68.88 83 ILE A O 1
ATOM 625 N N . PHE A 1 84 ? -11.509 0.010 -8.333 1.00 71.25 84 PHE A N 1
ATOM 626 C CA . PHE A 1 84 ? -12.066 -0.735 -7.211 1.00 71.25 84 PHE A CA 1
ATOM 627 C C . PHE A 1 84 ? -12.870 0.233 -6.353 1.00 71.25 84 PHE A C 1
ATOM 629 O O . PHE A 1 84 ? -12.299 0.989 -5.573 1.00 71.25 84 PHE A O 1
ATOM 636 N N . THR A 1 85 ? -14.191 0.246 -6.499 1.00 66.94 85 THR A N 1
ATOM 637 C CA . THR A 1 85 ? -15.079 0.960 -5.576 1.00 66.94 85 THR A CA 1
ATOM 638 C C . THR A 1 85 ? -15.338 0.074 -4.364 1.00 66.94 85 THR A C 1
ATOM 640 O O . THR A 1 85 ? -15.851 -1.032 -4.520 1.00 66.94 85 THR A O 1
ATOM 643 N N . GLY A 1 86 ? -14.953 0.527 -3.170 1.00 59.53 86 GLY A N 1
ATOM 644 C CA . GLY A 1 86 ? -15.353 -0.149 -1.938 1.00 59.53 86 GLY A CA 1
ATOM 645 C C . GLY A 1 86 ? -16.811 0.130 -1.591 1.00 59.53 86 GLY A C 1
ATOM 646 O O . GLY A 1 86 ? -17.474 0.944 -2.233 1.00 59.53 86 GLY A O 1
ATOM 647 N N . ILE A 1 87 ? -17.304 -0.600 -0.598 1.00 56.50 87 ILE A N 1
ATOM 648 C CA . ILE A 1 87 ? -18.699 -0.574 -0.159 1.00 56.50 87 ILE A CA 1
ATOM 649 C C . ILE A 1 87 ? -18.926 0.760 0.574 1.00 56.50 87 ILE A C 1
ATOM 651 O O . ILE A 1 87 ? -18.150 1.098 1.470 1.00 56.50 87 ILE A O 1
ATOM 655 N N . SER A 1 88 ? -19.917 1.537 0.122 1.00 47.59 88 SER A N 1
ATOM 656 C CA . SER A 1 88 ? -20.303 2.828 0.715 1.00 47.59 88 SER A CA 1
ATOM 657 C C . SER A 1 88 ? -21.030 2.664 2.040 1.00 47.59 88 SER A C 1
ATOM 659 O O . SER A 1 88 ? -21.817 1.700 2.153 1.00 47.59 88 SER A O 1
#

Secondary structure (DSSP, 8-state):
--HHHHHHHHHHHHHS--EEES-EE-TT-EE-TT-EEES-EE-TT-EE-TT-EEESEEE-SS-EE-TT-EES----SS---EEEPPP-